Protein AF-A0ABD5DFM9-F1 (afdb_monomer_lite)

InterPro domains:
  IPR032808 DoxX family [PF07681] (8-76)
  IPR051907 DoxX-like inner membrane-associated oxidoreductase [PTHR33452] (2-76)

Secondary structure (DSSP, 8-state):
-HHHHHHHHHHHHHHHHHHHHHHHHHHHHTHHHHHHHHHHTT--GGGHHHHHIIIIIHHHHHHHTSSHHHHHHHH--

Radius of gyration: 14.92 Å; chains: 1; bounding box: 36×19×42 Å

Organism: Acinetobacter baumannii (NCBI:txid470)

Foldseek 3Di:
DVVVVVVVVLVCLQVVLVVLQVVLVCCVVCVVVVLVVCVVVVHHSVCSVVSSCLRNVLSVCSNVVHPVVVSCVSPVD

pLDDT: mean 84.95, std 8.52, range [57.66, 93.31]

Structure (mmCIF, N/CA/C/O backbone):
data_AF-A0ABD5DFM9-F1
#
_entry.id   AF-A0ABD5DFM9-F1
#
loop_
_atom_site.group_PDB
_atom_site.id
_atom_site.type_symbol
_at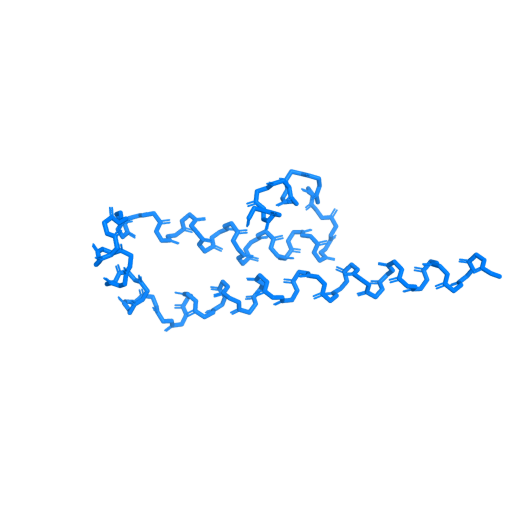om_site.label_atom_id
_atom_site.label_alt_id
_atom_site.label_comp_id
_atom_site.label_asym_id
_atom_site.label_entity_id
_atom_site.label_seq_id
_atom_site.pdbx_PDB_ins_code
_atom_site.Cartn_x
_atom_site.Cartn_y
_atom_site.Cartn_z
_atom_site.occupancy
_atom_site.B_iso_or_equiv
_atom_site.auth_seq_id
_atom_site.auth_comp_id
_atom_site.auth_asym_id
_atom_site.auth_atom_id
_atom_site.pdbx_PDB_model_num
ATOM 1 N N . MET A 1 1 ? 20.105 -12.286 -27.005 1.00 61.72 1 MET A N 1
ATOM 2 C CA . MET A 1 1 ? 19.703 -12.788 -25.672 1.00 61.72 1 MET A CA 1
ATOM 3 C C . MET A 1 1 ? 19.488 -11.648 -24.676 1.00 61.72 1 MET A C 1
ATOM 5 O O . MET A 1 1 ? 18.388 -11.561 -24.163 1.00 61.72 1 MET A O 1
ATOM 9 N N . LYS A 1 2 ? 20.423 -10.695 -24.528 1.00 68.12 2 LYS A N 1
ATOM 10 C CA . LYS A 1 2 ? 20.296 -9.522 -23.628 1.00 68.12 2 LYS A CA 1
ATOM 11 C C . LYS A 1 2 ? 18.987 -8.709 -23.753 1.00 68.12 2 LYS A C 1
ATOM 13 O O . LYS A 1 2 ? 18.316 -8.471 -22.766 1.00 68.12 2 LYS A O 1
ATOM 18 N N . LYS A 1 3 ? 18.543 -8.404 -24.982 1.00 70.19 3 LYS A N 1
ATOM 19 C CA . LYS A 1 3 ? 17.292 -7.647 -25.220 1.00 70.19 3 LYS A CA 1
ATOM 20 C C . LYS A 1 3 ? 16.019 -8.341 -24.709 1.00 70.19 3 LYS A C 1
ATOM 22 O O . LYS A 1 3 ? 15.066 -7.660 -24.362 1.00 70.19 3 LYS A O 1
ATOM 27 N N . LEU A 1 4 ? 15.978 -9.676 -24.711 1.00 76.56 4 LEU A N 1
ATOM 28 C CA . LEU A 1 4 ? 14.814 -10.426 -24.217 1.00 76.56 4 LEU A CA 1
ATOM 29 C C . LEU A 1 4 ? 14.779 -10.435 -22.685 1.00 76.56 4 LEU A C 1
ATOM 31 O O . LEU A 1 4 ? 13.706 -10.373 -22.098 1.00 76.56 4 LEU A O 1
ATOM 35 N N . GLU A 1 5 ? 15.953 -10.459 -22.059 1.00 80.31 5 GLU A N 1
ATOM 36 C CA . GLU A 1 5 ? 16.125 -10.345 -20.611 1.00 80.31 5 GLU A CA 1
ATOM 37 C C . GLU A 1 5 ? 15.684 -8.960 -20.116 1.00 80.31 5 GLU A C 1
ATOM 39 O O . GLU A 1 5 ? 14.869 -8.868 -19.202 1.00 80.31 5 GLU A O 1
ATOM 44 N N . ASP A 1 6 ? 16.105 -7.892 -20.802 1.00 82.75 6 ASP A N 1
ATOM 45 C CA . ASP A 1 6 ? 15.706 -6.515 -20.483 1.00 82.75 6 ASP A CA 1
ATOM 46 C C . ASP A 1 6 ? 14.181 -6.317 -20.580 1.00 82.75 6 ASP A C 1
ATOM 48 O O . ASP A 1 6 ? 13.565 -5.683 -19.720 1.00 82.75 6 ASP A O 1
ATOM 52 N N . VAL A 1 7 ? 13.547 -6.901 -21.605 1.00 85.94 7 VAL A N 1
ATOM 53 C CA . VAL A 1 7 ? 12.084 -6.874 -21.771 1.00 85.94 7 VAL A CA 1
ATOM 54 C C . VAL A 1 7 ? 11.392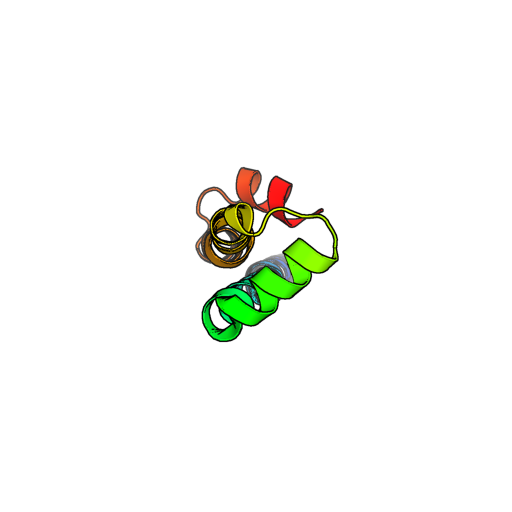 -7.702 -20.688 1.00 85.94 7 VAL A C 1
ATOM 56 O O . VAL A 1 7 ? 10.401 -7.247 -20.123 1.00 85.94 7 VAL A O 1
ATOM 59 N N . GLY A 1 8 ? 11.918 -8.883 -20.354 1.00 85.56 8 GLY A N 1
ATOM 60 C CA . GLY A 1 8 ? 11.386 -9.717 -19.275 1.00 85.56 8 GLY A CA 1
ATOM 61 C C . GLY A 1 8 ? 11.413 -9.006 -17.920 1.00 85.56 8 GLY A C 1
ATOM 62 O O . GLY A 1 8 ? 10.414 -9.005 -17.201 1.00 85.56 8 GLY A O 1
ATOM 63 N N . VAL A 1 9 ? 12.516 -8.321 -17.605 1.00 84.75 9 VAL A N 1
ATOM 64 C CA . VAL A 1 9 ? 12.653 -7.512 -16.384 1.00 84.75 9 VAL A CA 1
ATOM 65 C C . VAL A 1 9 ? 11.694 -6.320 -16.394 1.00 84.75 9 VAL A C 1
ATOM 67 O O . VAL A 1 9 ? 11.075 -6.027 -15.370 1.00 84.75 9 VAL A O 1
ATOM 70 N N . LEU A 1 10 ? 11.518 -5.650 -17.537 1.00 83.56 10 LEU A N 1
ATOM 71 C CA . LEU A 1 10 ? 10.565 -4.545 -17.670 1.00 83.56 10 LEU A CA 1
ATOM 72 C C . LEU A 1 10 ? 9.121 -5.008 -17.430 1.00 83.56 10 LEU A C 1
ATOM 74 O O . LEU A 1 10 ? 8.379 -4.354 -16.699 1.00 83.56 10 LEU A O 1
ATOM 78 N N . VAL A 1 11 ? 8.736 -6.151 -17.999 1.00 86.81 11 VAL A N 1
ATOM 79 C CA . VAL A 1 11 ? 7.408 -6.747 -17.803 1.00 86.81 11 VAL A CA 1
ATOM 80 C C . VAL A 1 11 ? 7.196 -7.123 -16.339 1.00 86.81 11 VAL A C 1
ATOM 82 O O . VAL A 1 11 ? 6.182 -6.745 -15.756 1.00 86.81 11 VAL A O 1
ATOM 85 N N . ALA A 1 12 ? 8.168 -7.787 -15.707 1.00 85.56 12 ALA A N 1
ATOM 86 C CA . ALA A 1 12 ? 8.098 -8.118 -14.285 1.00 85.56 12 ALA A CA 1
ATOM 87 C C . ALA A 1 12 ? 7.936 -6.861 -13.415 1.00 85.56 12 ALA A C 1
ATOM 89 O O . ALA A 1 12 ? 7.130 -6.846 -12.489 1.00 85.56 12 ALA A O 1
ATOM 90 N N . ARG A 1 13 ? 8.631 -5.768 -13.749 1.00 83.12 13 ARG A N 1
ATOM 91 C CA . ARG A 1 13 ? 8.544 -4.497 -13.017 1.00 83.12 13 ARG A CA 1
ATOM 92 C C . ARG A 1 13 ? 7.164 -3.843 -13.080 1.00 83.12 13 ARG A C 1
ATOM 94 O O . ARG A 1 13 ? 6.808 -3.122 -12.156 1.00 83.12 13 ARG A O 1
ATOM 101 N N . ILE A 1 14 ? 6.403 -4.088 -14.141 1.00 85.06 14 ILE A N 1
ATOM 102 C CA . ILE A 1 14 ? 5.038 -3.572 -14.296 1.00 85.06 14 ILE A CA 1
ATOM 103 C C . ILE A 1 14 ? 4.026 -4.520 -13.643 1.00 85.06 14 ILE A C 1
ATOM 105 O O . ILE A 1 14 ? 3.130 -4.072 -12.930 1.00 85.06 14 ILE A O 1
ATOM 109 N N . LEU A 1 15 ? 4.174 -5.829 -13.860 1.00 86.94 15 LEU A N 1
ATOM 110 C CA . LEU A 1 15 ? 3.213 -6.830 -13.390 1.00 86.94 15 LEU A CA 1
ATOM 111 C C . LEU A 1 15 ? 3.282 -7.074 -11.878 1.00 86.94 15 LEU A C 1
ATOM 113 O O . LEU A 1 15 ? 2.245 -7.271 -11.252 1.00 86.94 15 LEU A O 1
ATOM 117 N N . MET A 1 16 ? 4.471 -7.030 -11.274 1.00 85.44 16 MET A N 1
ATOM 118 C CA . MET A 1 16 ? 4.649 -7.258 -9.833 1.00 85.44 16 MET A CA 1
ATOM 119 C C . MET A 1 16 ? 3.888 -6.247 -8.950 1.00 85.44 16 MET A C 1
ATOM 121 O O . MET A 1 16 ? 3.146 -6.678 -8.067 1.00 85.44 16 MET A O 1
ATOM 125 N N . PRO A 1 17 ? 3.996 -4.917 -9.154 1.00 89.38 17 PRO A N 1
ATOM 126 C CA . PRO A 1 17 ? 3.289 -3.948 -8.317 1.00 89.38 17 PRO A CA 1
ATOM 127 C C . PRO A 1 17 ? 1.771 -3.903 -8.536 1.00 89.38 17 PRO A C 1
ATOM 129 O O . PRO A 1 17 ? 1.061 -3.406 -7.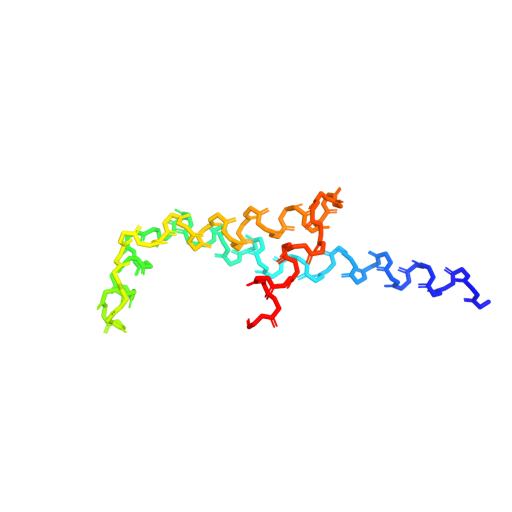665 1.00 89.38 17 PRO A O 1
ATOM 132 N N . ILE A 1 18 ? 1.248 -4.420 -9.654 1.00 89.38 18 ILE A N 1
ATOM 133 C CA . ILE A 1 18 ? -0.194 -4.390 -9.959 1.00 89.38 18 ILE A CA 1
ATOM 134 C C . ILE A 1 18 ? -1.033 -5.046 -8.853 1.00 89.38 18 ILE A C 1
ATOM 136 O O . ILE A 1 18 ? -2.105 -4.538 -8.518 1.00 89.38 18 ILE A O 1
ATOM 140 N N . LEU A 1 19 ? -0.545 -6.131 -8.245 1.00 88.06 19 LEU A N 1
ATOM 141 C CA . LEU A 1 19 ? -1.251 -6.807 -7.15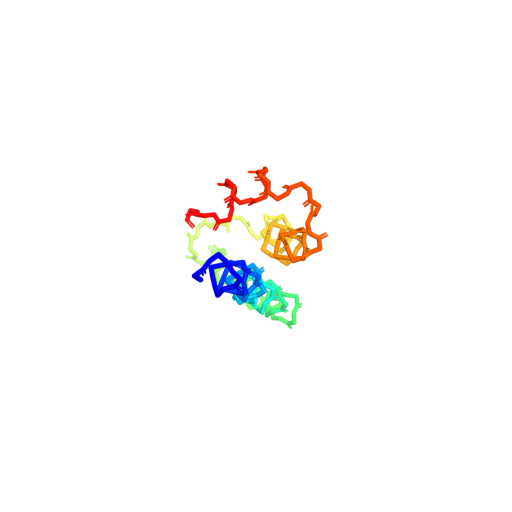2 1.00 88.06 19 LEU A CA 1
ATOM 142 C C . LEU A 1 19 ? -1.391 -5.899 -5.921 1.00 88.06 19 LEU A C 1
ATOM 144 O O . LEU A 1 19 ? -2.471 -5.803 -5.347 1.00 88.06 19 LEU A O 1
ATOM 148 N N . PHE A 1 20 ? -0.340 -5.159 -5.568 1.00 89.62 20 PHE A N 1
ATOM 149 C CA . PHE A 1 20 ? -0.361 -4.219 -4.443 1.00 89.62 20 PHE A CA 1
ATOM 150 C C . PHE A 1 20 ? -1.229 -2.992 -4.725 1.00 89.62 20 PHE A C 1
ATOM 152 O O . PHE A 1 20 ? -1.979 -2.547 -3.859 1.00 89.62 20 PHE A O 1
ATOM 159 N N . ILE A 1 21 ? -1.187 -2.478 -5.957 1.00 91.88 21 ILE A N 1
ATOM 160 C CA . ILE A 1 21 ? -2.019 -1.343 -6.376 1.00 91.88 21 ILE A CA 1
ATOM 161 C C . ILE A 1 21 ? -3.500 -1.727 -6.318 1.00 91.88 21 ILE A C 1
ATOM 163 O O . ILE A 1 21 ? -4.310 -0.993 -5.759 1.00 91.88 21 ILE A O 1
ATOM 167 N N . THR A 1 22 ? -3.870 -2.885 -6.865 1.00 91.81 22 THR A N 1
ATOM 168 C CA . THR A 1 22 ? -5.266 -3.353 -6.853 1.00 91.81 22 THR A CA 1
ATOM 169 C C . THR A 1 22 ? -5.753 -3.675 -5.439 1.00 91.81 22 THR A C 1
ATOM 171 O O . THR A 1 22 ? -6.857 -3.268 -5.078 1.00 91.81 22 THR A O 1
ATOM 174 N N . ALA A 1 23 ? -4.924 -4.317 -4.610 1.00 89.94 23 ALA A N 1
ATOM 175 C CA . ALA A 1 23 ? -5.232 -4.581 -3.205 1.00 89.94 23 ALA A CA 1
ATOM 176 C C . ALA A 1 23 ? -5.432 -3.286 -2.401 1.00 89.94 23 ALA A C 1
ATOM 178 O O . ALA A 1 23 ? -6.460 -3.114 -1.742 1.00 89.94 23 ALA A O 1
ATOM 179 N N . GLY A 1 24 ? -4.496 -2.340 -2.507 1.00 90.44 24 GLY A N 1
ATOM 180 C CA . GLY A 1 24 ? -4.573 -1.057 -1.818 1.00 90.44 24 GLY A CA 1
ATOM 181 C C . GLY A 1 24 ? -5.750 -0.199 -2.295 1.00 90.44 24 GLY A C 1
ATOM 182 O O . GLY A 1 24 ? -6.430 0.422 -1.479 1.00 90.44 24 GLY A O 1
ATOM 183 N N . TRP A 1 25 ? -6.071 -0.229 -3.593 1.00 92.62 25 TRP A N 1
ATOM 184 C CA . TRP A 1 25 ? -7.278 0.405 -4.130 1.00 92.62 25 TRP A CA 1
ATOM 185 C C . TRP A 1 25 ? -8.557 -0.205 -3.545 1.00 92.62 25 TRP A C 1
ATOM 187 O O . TRP A 1 25 ? -9.455 0.523 -3.124 1.00 92.62 25 TRP A O 1
ATOM 197 N N . GLY A 1 26 ? -8.609 -1.536 -3.433 1.00 90.75 26 GLY A N 1
ATOM 198 C CA . GLY A 1 26 ? -9.708 -2.247 -2.781 1.00 90.75 26 GLY A CA 1
ATOM 199 C C . GLY A 1 26 ? -9.921 -1.800 -1.332 1.00 90.75 26 GLY A C 1
ATOM 200 O O . GLY A 1 26 ? -11.062 -1.590 -0.918 1.00 90.75 26 GLY A O 1
ATOM 201 N N . LYS A 1 27 ? -8.834 -1.560 -0.586 1.00 89.75 27 LYS A N 1
ATOM 202 C CA . LYS A 1 27 ? -8.881 -1.023 0.785 1.00 89.75 27 LYS A CA 1
ATOM 203 C C . LYS A 1 27 ? -9.392 0.422 0.852 1.00 89.75 27 LYS A C 1
ATOM 205 O O . LYS A 1 27 ? -10.037 0.781 1.831 1.00 89.75 27 LYS A O 1
ATOM 210 N N . ILE A 1 28 ? -9.162 1.238 -0.181 1.00 91.06 28 ILE A N 1
ATOM 211 C CA . ILE A 1 28 ? -9.718 2.600 -0.282 1.00 91.06 28 ILE A CA 1
ATOM 212 C C . ILE A 1 28 ? -11.229 2.541 -0.532 1.00 91.06 28 ILE A C 1
ATOM 214 O O . ILE A 1 28 ? -11.998 3.206 0.158 1.00 91.06 28 ILE A O 1
ATOM 218 N N . THR A 1 29 ? -11.676 1.723 -1.490 1.00 93.31 29 THR A N 1
ATOM 219 C CA . THR A 1 29 ? -13.104 1.614 -1.839 1.00 93.31 29 THR A CA 1
ATOM 220 C C . THR A 1 29 ? -13.923 0.866 -0.786 1.00 93.31 29 THR A C 1
ATOM 222 O O . THR A 1 29 ? -15.099 1.154 -0.592 1.00 93.31 29 THR A O 1
ATOM 225 N N . GLY A 1 30 ? -13.302 -0.093 -0.096 1.00 91.94 30 GLY A N 1
ATOM 226 C CA . GLY A 1 30 ? -13.900 -0.947 0.930 1.00 91.94 30 GLY A CA 1
ATOM 227 C C . GLY A 1 30 ? -13.431 -0.599 2.340 1.00 91.94 30 GLY A C 1
ATOM 228 O O . GLY A 1 30 ? -13.258 -1.504 3.158 1.00 91.94 30 GLY A O 1
ATOM 229 N N . TYR A 1 31 ? -13.184 0.685 2.619 1.00 91.00 31 TYR A N 1
ATOM 230 C CA . TYR A 1 31 ? -12.521 1.139 3.846 1.00 91.00 31 TYR A CA 1
ATOM 231 C C . TYR A 1 31 ? -13.192 0.610 5.120 1.00 91.00 31 TYR A C 1
ATOM 233 O O . TYR A 1 31 ? -12.546 -0.049 5.927 1.00 91.00 31 TYR A O 1
ATOM 241 N N . ALA A 1 32 ? -14.505 0.814 5.271 1.00 90.12 32 ALA A N 1
ATOM 242 C CA . ALA A 1 32 ? -15.240 0.380 6.461 1.00 90.12 32 ALA A CA 1
ATOM 243 C C . ALA A 1 32 ? -15.209 -1.148 6.658 1.00 90.12 32 ALA A C 1
ATOM 245 O O . ALA A 1 32 ? -14.979 -1.621 7.767 1.00 90.12 32 ALA A O 1
ATOM 246 N N . GLY A 1 33 ? -15.378 -1.922 5.580 1.00 91.19 33 GLY A N 1
ATOM 247 C CA . GLY A 1 33 ? -15.321 -3.386 5.643 1.00 91.19 33 GLY A CA 1
ATOM 248 C C . GLY A 1 33 ? -13.919 -3.904 5.972 1.00 91.19 33 GLY A C 1
ATOM 249 O O . GLY A 1 33 ? -13.769 -4.836 6.758 1.00 91.19 33 GLY A O 1
ATOM 250 N N . THR A 1 34 ? -12.882 -3.258 5.436 1.00 90.06 34 THR A N 1
ATOM 251 C CA . THR A 1 34 ? -11.486 -3.599 5.744 1.00 90.06 34 THR A CA 1
ATOM 252 C C . THR A 1 34 ? -11.145 -3.247 7.189 1.00 90.06 34 THR A C 1
ATOM 254 O O . THR A 1 34 ? -10.491 -4.033 7.869 1.00 90.06 34 THR A O 1
ATOM 257 N N . GLN A 1 35 ? -11.624 -2.105 7.687 1.00 91.69 35 GLN A N 1
ATOM 258 C CA . GLN A 1 35 ? -11.423 -1.697 9.074 1.00 91.69 35 GLN A CA 1
ATOM 259 C C . GLN A 1 35 ? -12.068 -2.695 10.045 1.00 91.69 35 GLN A C 1
ATOM 261 O O . GLN A 1 35 ? -11.407 -3.160 10.968 1.00 91.69 35 GLN A O 1
ATOM 266 N N . GLN A 1 36 ? -13.319 -3.087 9.789 1.00 91.75 36 GLN A N 1
ATOM 267 C CA . GLN A 1 36 ? -14.018 -4.103 10.582 1.00 91.75 36 GLN A CA 1
ATOM 268 C C . GLN A 1 36 ? -13.307 -5.460 10.537 1.00 91.75 36 GLN A C 1
ATOM 270 O O . GLN A 1 36 ? -13.193 -6.130 11.559 1.00 91.75 36 GLN A O 1
ATOM 275 N N . TYR A 1 37 ? -12.794 -5.859 9.370 1.00 91.19 37 TYR A N 1
ATOM 276 C CA . TYR A 1 37 ? -12.012 -7.086 9.229 1.00 91.19 37 TYR A CA 1
ATOM 277 C C . TYR A 1 37 ? -10.705 -7.039 10.034 1.00 91.19 37 TYR A C 1
ATOM 279 O O . TYR A 1 37 ? -10.370 -8.003 10.717 1.00 91.19 37 TYR A O 1
ATOM 287 N N . MET A 1 38 ? -9.981 -5.916 9.995 1.00 91.06 38 MET A N 1
ATOM 288 C CA . MET A 1 38 ? -8.764 -5.720 10.789 1.00 91.06 38 MET A CA 1
ATOM 289 C C . MET A 1 38 ? -9.062 -5.806 12.285 1.00 91.06 38 MET A C 1
ATOM 291 O O . MET A 1 38 ? -8.389 -6.553 12.993 1.00 91.06 38 MET A O 1
ATOM 295 N N . GLU A 1 39 ? -10.106 -5.117 12.744 1.00 92.06 39 GLU A N 1
ATOM 296 C CA . GLU A 1 39 ? -10.534 -5.143 14.144 1.00 92.06 39 GLU A CA 1
ATOM 297 C C . GLU A 1 39 ? -10.951 -6.557 14.582 1.00 92.06 39 GLU A C 1
ATOM 299 O O . GLU A 1 39 ? -10.557 -7.005 15.658 1.00 92.06 39 GLU A O 1
ATOM 304 N N . ALA A 1 40 ? -11.655 -7.306 13.724 1.00 92.25 40 ALA A N 1
ATOM 305 C CA . ALA A 1 40 ? -12.011 -8.706 13.970 1.00 92.25 40 ALA A CA 1
ATOM 306 C C . ALA A 1 40 ? -10.788 -9.638 14.057 1.00 92.25 40 ALA A C 1
ATOM 308 O O . ALA A 1 40 ? -10.824 -10.638 14.771 1.00 92.25 40 ALA A O 1
ATOM 309 N N . MET A 1 41 ? -9.698 -9.298 13.366 1.00 91.00 41 MET A N 1
ATOM 310 C CA . MET A 1 41 ? -8.415 -10.010 13.416 1.00 91.00 41 MET A CA 1
ATOM 311 C C . MET A 1 41 ? -7.484 -9.495 14.528 1.00 91.00 41 MET A C 1
ATOM 313 O O . MET A 1 41 ? -6.324 -9.898 14.597 1.00 91.00 41 MET A O 1
ATOM 317 N N . GLY A 1 42 ? -7.967 -8.605 15.404 1.00 90.00 42 GLY A N 1
ATOM 318 C CA . GLY A 1 42 ? -7.192 -8.040 16.512 1.00 90.00 42 GLY A CA 1
ATOM 319 C C . GLY A 1 42 ? -6.190 -6.956 16.100 1.00 90.00 42 GLY A C 1
ATOM 320 O O . GLY A 1 42 ? -5.356 -6.552 16.910 1.00 90.00 42 GLY A O 1
ATOM 321 N N . VAL A 1 43 ? -6.259 -6.467 14.859 1.00 89.38 43 VAL A N 1
ATOM 322 C CA . VAL A 1 43 ? -5.422 -5.377 14.350 1.00 89.38 43 VAL A CA 1
ATOM 323 C C . VAL A 1 43 ? -6.182 -4.052 14.481 1.00 89.38 43 VAL A C 1
ATOM 325 O O . VAL A 1 43 ? -7.297 -3.935 13.975 1.00 89.38 43 VAL A O 1
ATOM 328 N N . PRO A 1 44 ? -5.605 -3.013 15.110 1.00 90.69 44 PRO A N 1
ATOM 329 C CA . PRO A 1 44 ? -6.274 -1.722 15.233 1.00 90.69 44 PRO A CA 1
ATOM 330 C C . PRO A 1 44 ? -6.630 -1.117 13.868 1.00 90.69 44 PRO A C 1
ATOM 332 O O . PRO A 1 44 ? -5.750 -0.883 13.036 1.00 90.69 44 PRO A O 1
ATOM 335 N N . GLY A 1 45 ? -7.905 -0.770 13.670 1.00 87.94 45 GLY A N 1
ATOM 336 C CA . GLY A 1 45 ? -8.394 -0.122 12.449 1.00 87.94 45 GLY A CA 1
ATOM 337 C C . GLY A 1 45 ? -7.710 1.215 12.127 1.00 87.94 45 GLY A C 1
ATOM 338 O O . GLY A 1 45 ? -7.619 1.606 10.967 1.00 87.94 45 GLY A O 1
ATOM 339 N N . ALA A 1 46 ? -7.129 1.882 13.130 1.00 90.38 46 ALA A N 1
ATOM 340 C CA . ALA A 1 46 ? -6.324 3.094 12.957 1.00 90.38 46 ALA A CA 1
ATOM 341 C C . ALA A 1 46 ? -5.062 2.885 12.095 1.00 90.38 46 ALA A C 1
ATOM 343 O O . ALA A 1 46 ? -4.509 3.855 11.580 1.00 90.38 46 ALA A O 1
ATOM 344 N N . LEU A 1 47 ? -4.603 1.640 11.921 1.00 91.31 47 LEU A N 1
ATOM 345 C CA . LEU A 1 47 ? -3.470 1.310 11.054 1.00 91.31 47 LEU A CA 1
ATOM 346 C C . LEU A 1 47 ? -3.858 1.219 9.573 1.00 91.31 47 LEU A C 1
ATOM 348 O O . LEU A 1 47 ? -2.966 1.226 8.728 1.00 91.31 47 LEU A O 1
ATOM 352 N N . LEU A 1 48 ? -5.154 1.174 9.243 1.00 90.50 48 LEU A N 1
ATOM 353 C CA . LEU A 1 48 ? -5.639 1.006 7.872 1.00 90.50 48 LEU A CA 1
ATOM 354 C C . LEU A 1 48 ? -5.085 2.060 6.888 1.00 90.50 48 LEU A C 1
ATOM 356 O O . LEU A 1 48 ? -4.640 1.666 5.808 1.00 90.50 48 LEU A O 1
ATOM 360 N N . PRO A 1 49 ? -5.002 3.366 7.225 1.00 91.94 49 PRO A N 1
ATOM 361 C CA . PRO A 1 49 ? -4.364 4.352 6.352 1.00 91.94 49 PRO A CA 1
ATOM 362 C C . PRO A 1 49 ? -2.888 4.049 6.071 1.00 91.94 49 PRO A C 1
ATOM 364 O O . PRO A 1 49 ? -2.428 4.241 4.947 1.00 91.94 49 PRO A O 1
ATOM 367 N N . LEU A 1 50 ? -2.147 3.544 7.065 1.00 91.50 50 LEU A N 1
ATOM 368 C CA . LEU A 1 50 ? -0.748 3.144 6.883 1.00 91.50 50 LEU A CA 1
ATOM 369 C C . LEU A 1 50 ? -0.642 1.916 5.976 1.00 91.50 50 LEU A C 1
ATOM 371 O O . LEU A 1 50 ? 0.242 1.873 5.125 1.00 91.50 50 LEU A O 1
ATOM 375 N N . THR A 1 51 ? -1.555 0.950 6.104 1.00 90.25 51 THR A N 1
ATOM 376 C CA . THR A 1 51 ? -1.593 -0.235 5.232 1.00 90.25 51 THR A CA 1
ATOM 377 C C . THR A 1 51 ? -1.924 0.144 3.790 1.00 90.25 51 THR A C 1
ATOM 379 O O . THR A 1 51 ? -1.282 -0.339 2.863 1.00 90.25 51 THR A O 1
ATOM 382 N N . ILE A 1 52 ? -2.875 1.063 3.590 1.00 92.06 52 ILE A N 1
ATOM 383 C CA . ILE A 1 52 ? -3.204 1.618 2.269 1.00 92.06 52 ILE A CA 1
ATOM 384 C C . ILE A 1 52 ? -1.993 2.339 1.675 1.00 92.06 52 ILE A C 1
ATOM 386 O O . ILE A 1 52 ? -1.664 2.126 0.510 1.00 92.06 52 ILE A O 1
ATOM 390 N N . LEU A 1 53 ? -1.307 3.175 2.457 1.00 90.88 53 LEU A N 1
ATOM 391 C CA . LEU A 1 53 ? -0.118 3.887 1.994 1.00 90.88 53 LEU A CA 1
ATOM 392 C C . LEU A 1 53 ? 1.013 2.919 1.619 1.00 90.88 53 LEU A C 1
ATOM 394 O O . LEU A 1 53 ? 1.685 3.130 0.611 1.00 90.88 53 LEU A O 1
ATOM 398 N N . LEU A 1 54 ? 1.184 1.840 2.384 1.00 89.00 54 LEU A N 1
ATOM 399 C CA . LEU A 1 54 ? 2.163 0.798 2.100 1.00 89.00 54 LEU A CA 1
ATOM 400 C C . LEU A 1 54 ? 1.843 0.044 0.803 1.00 89.00 54 LEU A C 1
ATOM 402 O O . LEU A 1 54 ? 2.711 -0.100 -0.050 1.00 89.00 54 LEU A O 1
ATOM 406 N N . GLU A 1 55 ? 0.610 -0.428 0.636 1.00 90.44 55 GLU A N 1
ATOM 407 C CA . GLU A 1 55 ? 0.231 -1.260 -0.509 1.00 90.44 55 GLU A CA 1
ATOM 408 C C . GLU A 1 55 ? -0.012 -0.434 -1.770 1.00 90.44 55 GLU A C 1
ATOM 410 O O . GLU A 1 55 ? 0.616 -0.662 -2.802 1.00 90.44 55 GLU A O 1
ATOM 415 N N . PHE A 1 56 ? -0.892 0.564 -1.694 1.00 91.19 56 PHE A N 1
ATOM 416 C CA . PHE A 1 56 ? -1.234 1.397 -2.841 1.00 91.19 56 PHE A CA 1
ATOM 417 C C . PHE A 1 56 ? -0.089 2.350 -3.178 1.00 91.19 56 PHE A C 1
ATOM 419 O O . PHE A 1 56 ? 0.400 2.378 -4.308 1.00 91.19 56 PHE A O 1
ATOM 426 N N . GLY A 1 57 ? 0.374 3.107 -2.180 1.00 89.44 57 GLY A N 1
ATOM 427 C CA . GLY A 1 57 ? 1.485 4.039 -2.352 1.00 89.44 57 GLY A CA 1
ATOM 428 C C . GLY A 1 57 ? 2.783 3.311 -2.692 1.00 89.44 57 GLY A C 1
ATOM 429 O O . GLY A 1 57 ? 3.511 3.743 -3.586 1.00 89.44 57 GLY A O 1
ATOM 430 N N . GLY A 1 58 ? 3.042 2.166 -2.057 1.00 88.25 58 GLY A N 1
ATOM 431 C CA . GLY A 1 58 ? 4.208 1.353 -2.369 1.00 88.25 58 GLY A CA 1
ATOM 432 C C . GLY A 1 58 ? 4.146 0.690 -3.748 1.00 88.25 58 GLY A C 1
ATOM 433 O O . GLY A 1 58 ? 5.110 0.754 -4.512 1.00 88.25 58 GLY A O 1
ATOM 434 N N . GLY A 1 59 ? 2.999 0.135 -4.136 1.00 88.94 59 GLY A N 1
ATOM 435 C CA . GLY A 1 59 ? 2.799 -0.397 -5.483 1.00 88.94 59 GLY A CA 1
ATOM 436 C C . GLY A 1 59 ? 3.071 0.657 -6.565 1.00 88.94 59 GLY A C 1
ATOM 437 O O . GLY A 1 59 ? 3.825 0.405 -7.507 1.00 88.94 59 GLY A O 1
ATOM 438 N N . LEU A 1 60 ? 2.556 1.878 -6.388 1.00 89.69 60 LEU A N 1
ATOM 439 C CA . LEU A 1 60 ? 2.833 2.999 -7.293 1.00 89.69 60 LEU A CA 1
ATOM 440 C C . LEU A 1 60 ? 4.311 3.413 -7.279 1.00 89.69 60 LEU A C 1
ATOM 442 O O . LEU A 1 60 ? 4.893 3.647 -8.338 1.00 89.69 60 LEU A O 1
ATOM 446 N N . ALA A 1 61 ? 4.942 3.467 -6.107 1.00 87.31 61 ALA A N 1
ATOM 447 C CA . ALA A 1 61 ? 6.356 3.805 -5.983 1.00 87.31 61 ALA A CA 1
ATOM 448 C C . ALA A 1 61 ? 7.249 2.793 -6.731 1.00 87.31 61 ALA A C 1
ATOM 450 O O . ALA A 1 61 ? 8.156 3.189 -7.466 1.00 87.31 61 ALA A O 1
ATOM 451 N N . ILE A 1 62 ? 6.943 1.493 -6.641 1.00 86.19 62 ILE A N 1
ATOM 452 C CA . ILE A 1 62 ? 7.649 0.447 -7.397 1.00 86.19 62 ILE A CA 1
ATOM 453 C C . ILE A 1 62 ? 7.436 0.619 -8.906 1.00 86.19 62 ILE A C 1
ATOM 455 O O . ILE A 1 62 ? 8.413 0.572 -9.664 1.00 86.19 62 ILE A O 1
ATOM 459 N N . LEU A 1 63 ? 6.192 0.866 -9.332 1.00 86.25 63 LEU A N 1
ATOM 460 C CA . LEU A 1 63 ? 5.828 1.039 -10.739 1.00 86.25 63 LEU A CA 1
ATOM 461 C C . LEU A 1 63 ? 6.551 2.234 -11.383 1.00 86.25 63 LEU A C 1
ATOM 463 O O . LEU A 1 63 ? 7.126 2.095 -12.461 1.00 86.25 63 LEU A O 1
ATOM 467 N N . PHE A 1 64 ? 6.584 3.385 -10.706 1.00 84.75 64 PHE A N 1
ATOM 468 C CA . PHE A 1 64 ? 7.252 4.598 -11.199 1.00 84.75 64 PHE A CA 1
ATOM 469 C C . PHE A 1 64 ? 8.761 4.635 -10.928 1.00 84.75 64 PHE A C 1
ATOM 471 O O . PHE A 1 64 ? 9.448 5.566 -11.342 1.00 84.75 64 PHE A O 1
ATOM 478 N N . GLY A 1 65 ? 9.309 3.623 -10.255 1.00 76.31 65 GLY A N 1
ATOM 479 C CA . GLY A 1 65 ? 10.739 3.549 -9.979 1.00 76.31 65 GLY A CA 1
ATOM 480 C C . GLY A 1 65 ? 11.220 4.433 -8.824 1.00 76.31 65 GLY A C 1
ATOM 481 O O . GLY A 1 65 ? 12.426 4.608 -8.664 1.00 76.31 65 GLY A O 1
ATOM 482 N N . PHE A 1 66 ? 10.309 4.968 -8.012 1.00 73.62 66 PHE A N 1
ATOM 483 C CA . PHE A 1 66 ? 10.610 5.834 -6.878 1.00 73.62 66 PHE A CA 1
ATOM 484 C C . PHE A 1 66 ? 10.818 4.999 -5.610 1.00 73.62 66 PHE A C 1
ATOM 486 O O . PHE A 1 66 ? 9.960 4.201 -5.249 1.00 73.62 66 PHE A O 1
ATOM 493 N N . LEU A 1 67 ? 11.965 5.147 -4.935 1.00 68.19 67 LEU A N 1
ATOM 494 C CA . LEU A 1 67 ? 12.272 4.434 -3.681 1.00 68.19 67 LEU A CA 1
ATOM 495 C C . LEU A 1 67 ? 12.019 2.904 -3.740 1.00 68.19 67 LEU A C 1
ATOM 497 O O . LEU A 1 67 ? 11.735 2.260 -2.732 1.00 68.19 67 LEU A O 1
ATOM 501 N N . THR A 1 68 ? 12.171 2.286 -4.918 1.00 66.06 68 THR A N 1
ATOM 502 C CA . THR A 1 68 ? 11.827 0.870 -5.162 1.00 66.06 68 THR A CA 1
ATOM 503 C C . THR A 1 68 ? 12.470 -0.088 -4.170 1.00 66.06 68 THR A C 1
ATOM 505 O O . THR A 1 68 ? 11.839 -1.056 -3.769 1.00 66.06 68 THR A O 1
ATOM 508 N N . ARG A 1 69 ? 13.708 0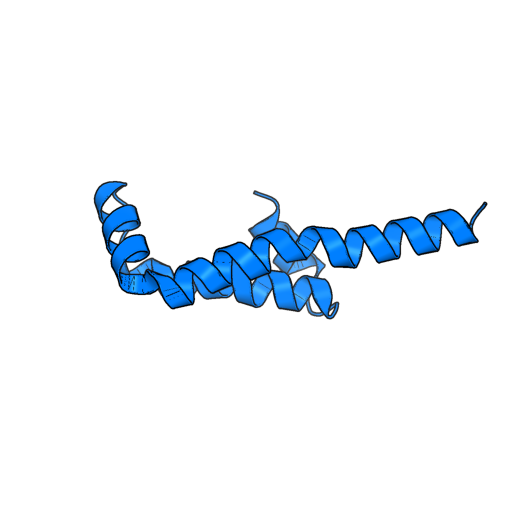.179 -3.739 1.00 69.62 69 ARG A N 1
ATOM 509 C CA . ARG A 1 69 ? 14.440 -0.688 -2.810 1.00 69.62 69 ARG A CA 1
ATOM 510 C C . ARG A 1 69 ? 13.842 -0.690 -1.401 1.00 69.62 69 ARG A C 1
ATOM 512 O O . ARG A 1 69 ? 13.760 -1.749 -0.792 1.00 69.62 69 ARG A O 1
ATOM 519 N N . THR A 1 70 ? 13.425 0.465 -0.884 1.00 73.00 70 THR A N 1
ATOM 520 C CA . THR A 1 70 ? 12.768 0.545 0.431 1.00 73.00 70 THR A CA 1
ATOM 521 C C . THR A 1 70 ? 11.354 0.003 0.348 1.00 73.00 70 THR A C 1
ATOM 523 O O . THR A 1 70 ? 10.947 -0.784 1.189 1.00 73.00 70 THR A O 1
ATOM 526 N N . THR A 1 71 ? 10.626 0.350 -0.707 1.00 72.38 71 THR A N 1
ATOM 527 C CA . THR A 1 71 ? 9.243 -0.078 -0.881 1.00 72.38 71 THR A CA 1
ATOM 528 C C . THR A 1 71 ? 9.118 -1.583 -1.106 1.00 72.38 71 THR A C 1
ATOM 530 O O . THR A 1 71 ? 8.233 -2.215 -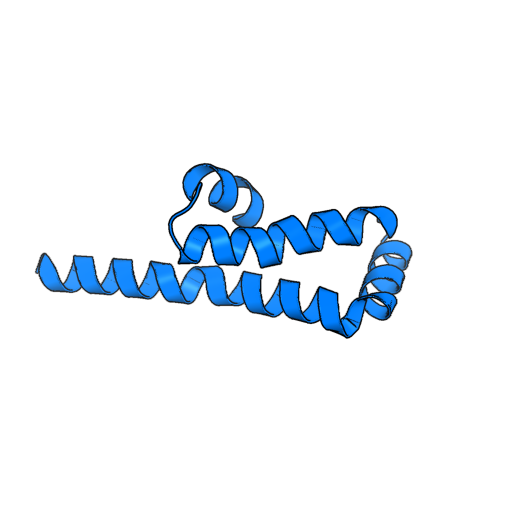0.535 1.00 72.38 71 THR A O 1
ATOM 533 N N . ALA A 1 72 ? 10.033 -2.180 -1.876 1.00 70.38 72 ALA A N 1
ATOM 534 C CA . ALA A 1 72 ? 10.088 -3.625 -2.066 1.00 70.38 72 ALA A CA 1
ATOM 535 C C . ALA A 1 72 ? 10.337 -4.363 -0.746 1.00 70.38 72 ALA A C 1
ATOM 537 O O . ALA A 1 72 ? 9.727 -5.395 -0.522 1.00 70.38 72 ALA A O 1
ATOM 538 N N . LEU A 1 73 ? 11.167 -3.831 0.160 1.00 74.94 73 LEU A N 1
ATOM 539 C CA . LEU A 1 73 ? 11.405 -4.475 1.459 1.00 74.94 73 LEU A CA 1
ATOM 540 C C . LEU A 1 73 ? 10.139 -4.562 2.317 1.00 74.94 73 LEU A C 1
ATOM 542 O O . LEU A 1 73 ? 9.947 -5.558 3.002 1.00 74.94 73 LEU A O 1
ATOM 546 N N . PHE A 1 74 ? 9.279 -3.545 2.273 1.00 72.81 74 PHE A N 1
ATOM 547 C CA . PHE A 1 74 ? 8.043 -3.548 3.056 1.00 72.81 74 PHE A CA 1
ATOM 548 C C . PHE A 1 74 ? 6.886 -4.299 2.387 1.00 72.81 74 PHE A C 1
ATOM 550 O O . PHE A 1 74 ? 5.972 -4.726 3.081 1.00 72.81 74 PHE A O 1
ATOM 557 N N . THR A 1 75 ? 6.909 -4.445 1.061 1.00 70.56 75 THR A N 1
ATOM 558 C CA . THR A 1 75 ? 5.848 -5.126 0.294 1.00 70.56 75 THR A CA 1
ATOM 559 C C . THR A 1 75 ? 6.179 -6.579 -0.050 1.00 70.56 75 THR A C 1
ATOM 561 O O . THR A 1 75 ? 5.278 -7.328 -0.391 1.00 70.56 75 THR A O 1
ATOM 564 N N . ALA A 1 76 ? 7.441 -7.011 0.046 1.00 72.00 76 ALA A N 1
ATOM 565 C CA . ALA A 1 76 ? 7.853 -8.387 -0.257 1.00 72.00 76 ALA A CA 1
ATOM 566 C C . ALA A 1 76 ? 7.550 -9.413 0.854 1.00 72.00 76 ALA A C 1
ATOM 568 O O . ALA A 1 76 ? 7.899 -10.583 0.686 1.00 72.00 76 ALA A O 1
ATOM 569 N N . GLY A 1 77 ? 6.983 -8.971 1.981 1.00 57.66 77 GLY A N 1
ATOM 570 C CA . GLY A 1 77 ? 6.599 -9.815 3.118 1.00 57.66 77 GLY A CA 1
ATOM 571 C C . GLY A 1 77 ? 5.239 -10.472 2.950 1.00 57.66 77 GLY A C 1
ATOM 572 O O . GLY A 1 77 ? 4.359 -9.848 2.317 1.00 57.66 77 GLY A O 1
#

Sequence (77 aa):
MKKLEDVGVLVARILMPILFITAGWGKITGYAGTQQYMEAMGVPGALLPLTILLEFGGGLAILFGFLTRTTALFTAG